Protein AF-A0A959H9E7-F1 (afdb_monomer_lite)

Radius of gyration: 21.62 Å; chains: 1; bounding box: 51×25×69 Å

Foldseek 3Di:
DDDDDLVVVLVVLVVVLVVLVVVVVVLVVVLVVLVVVLVVLLVVLCVLCVVDDDPVVVVLVVVVVVLVVVVVVVVVVVVVVVVVLVVQVVCCPPPPCDSVNSVVSSVVSVVSSVVVVVVSVVNVVSSVVSSVVSVVSSVVSD

pLDDT: mean 94.45, std 8.14, range [40.31, 98.56]

Sequence (142 aa):
SCGESFEAQHQQMIKEHEAMKAEYDKLMAYWESRYEEYMQVRNAHEEVSGGVEDSLHTAINKIHESILAGHQALIKEHREMAEAHAALEAKHSQEGYSELQIRADHDQMKQDHEKVKAEHGYMKDEFNQMLDEQQGMMFEHQ

Structure (mmCIF, N/CA/C/O backbone):
data_AF-A0A959H9E7-F1
#
_entry.id   AF-A0A959H9E7-F1
#
loop_
_atom_site.group_PDB
_atom_site.id
_atom_site.type_symbol
_atom_site.label_atom_id
_atom_site.label_alt_id
_atom_site.label_comp_id
_atom_site.label_asym_id
_atom_site.label_entity_id
_atom_site.label_seq_id
_atom_site.pdbx_PDB_ins_code
_atom_site.Cartn_x
_atom_site.Cartn_y
_atom_site.Cartn_z
_atom_site.occupancy
_atom_site.B_iso_or_equiv
_atom_site.auth_seq_id
_atom_site.auth_comp_id
_atom_site.auth_asym_id
_atom_site.auth_atom_id
_atom_site.pdbx_PDB_model_num
ATOM 1 N N . SER A 1 1 ? -11.195 -15.350 40.289 1.00 40.31 1 SER A N 1
ATOM 2 C CA . SER A 1 1 ? -10.595 -15.183 38.956 1.00 40.31 1 SER A CA 1
ATOM 3 C C . SER A 1 1 ? -10.622 -13.700 38.656 1.00 40.31 1 SER A C 1
ATOM 5 O O . SER A 1 1 ? -11.712 -13.172 38.482 1.00 40.31 1 SER A O 1
ATOM 7 N N . CYS A 1 2 ? -9.492 -13.000 38.751 1.00 47.03 2 CYS A N 1
ATOM 8 C CA . CYS A 1 2 ? -9.442 -11.594 38.348 1.00 47.03 2 CYS A CA 1
ATOM 9 C C . CYS A 1 2 ? -9.203 -11.571 36.838 1.00 47.03 2 CYS A C 1
ATOM 11 O O . CYS A 1 2 ? -8.060 -11.653 36.405 1.00 47.03 2 CYS A O 1
ATOM 13 N N . GLY A 1 3 ? -10.282 -11.569 36.055 1.00 58.00 3 GLY A N 1
ATOM 14 C CA . GLY A 1 3 ? -10.199 -11.234 34.634 1.00 58.00 3 GLY A CA 1
ATOM 15 C C . GLY A 1 3 ? -9.994 -9.728 34.480 1.00 58.00 3 GLY A C 1
ATOM 16 O O . GLY A 1 3 ? -10.561 -8.957 35.255 1.00 58.00 3 GLY A O 1
ATOM 17 N N . GLU A 1 4 ? -9.173 -9.313 33.516 1.00 73.81 4 GLU A N 1
ATOM 18 C CA . GLU A 1 4 ? -9.049 -7.902 33.134 1.00 73.81 4 GLU A CA 1
ATOM 19 C C . GLU A 1 4 ? -10.398 -7.351 32.658 1.00 73.81 4 GLU A C 1
ATOM 21 O O . GLU A 1 4 ? -11.147 -8.049 31.966 1.00 73.81 4 GLU A O 1
ATOM 26 N N . SER A 1 5 ? -10.707 -6.102 33.021 1.00 91.31 5 SER A N 1
ATOM 27 C CA . SER A 1 5 ? -11.907 -5.410 32.542 1.00 91.31 5 SER A CA 1
ATOM 28 C C . SER A 1 5 ? -11.862 -5.229 31.024 1.00 91.31 5 SER A C 1
ATOM 30 O O . SER A 1 5 ? -10.786 -5.175 30.426 1.00 91.31 5 SER A O 1
ATOM 32 N N . PHE A 1 6 ? -13.031 -5.089 30.396 1.00 90.75 6 PHE A N 1
ATOM 33 C CA . PHE A 1 6 ? -13.101 -4.782 28.969 1.00 90.75 6 PHE A CA 1
ATOM 34 C C . PHE A 1 6 ? -12.329 -3.505 28.617 1.00 90.75 6 PHE A C 1
ATOM 36 O O . PHE A 1 6 ? -11.600 -3.505 27.636 1.00 90.75 6 PHE A O 1
ATOM 43 N N . GLU A 1 7 ? -12.393 -2.473 29.462 1.00 92.19 7 GLU A N 1
ATOM 44 C CA . GLU A 1 7 ? -11.614 -1.240 29.293 1.00 92.19 7 GLU A CA 1
ATOM 45 C C . GLU A 1 7 ? -10.112 -1.522 29.134 1.00 92.19 7 GLU A C 1
ATOM 47 O O . GLU A 1 7 ? -9.485 -1.053 28.191 1.00 92.19 7 GLU A O 1
ATOM 52 N N . ALA A 1 8 ? -9.527 -2.348 30.009 1.00 95.06 8 ALA A N 1
ATOM 53 C CA . ALA A 1 8 ? -8.108 -2.686 29.920 1.00 95.06 8 ALA A CA 1
ATOM 54 C C . ALA A 1 8 ? -7.780 -3.437 28.616 1.00 95.06 8 ALA A C 1
ATOM 56 O O . ALA A 1 8 ? -6.767 -3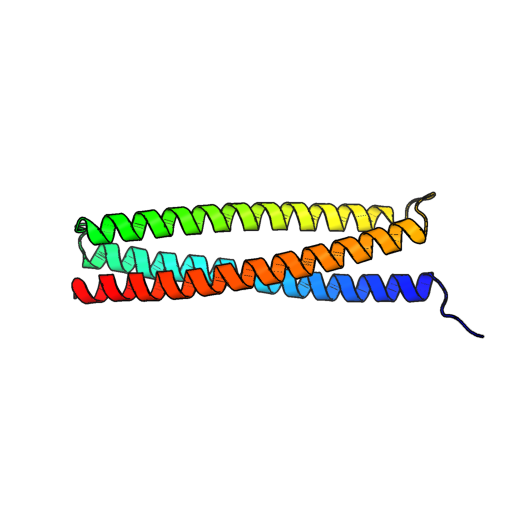.156 27.975 1.00 95.06 8 ALA A O 1
ATOM 57 N N . GLN A 1 9 ? -8.665 -4.343 28.192 1.00 94.88 9 GLN A N 1
ATOM 58 C CA . GLN A 1 9 ? -8.514 -5.075 26.933 1.00 94.88 9 GLN A CA 1
ATOM 59 C C . GLN A 1 9 ? -8.661 -4.153 25.716 1.00 94.88 9 GLN A C 1
ATOM 61 O O . GLN A 1 9 ? -7.917 -4.287 24.749 1.00 94.88 9 GLN A O 1
ATOM 66 N N . HIS A 1 10 ? -9.583 -3.191 25.761 1.00 95.25 10 HIS A N 1
ATOM 67 C CA . HIS A 1 10 ? -9.792 -2.225 24.689 1.00 95.25 10 HIS A CA 1
ATOM 68 C C . HIS A 1 10 ? -8.589 -1.299 24.527 1.00 95.25 10 HIS A C 1
ATOM 70 O O . HIS A 1 10 ? -8.095 -1.141 23.414 1.00 95.25 10 HIS A O 1
ATOM 76 N N . GLN A 1 11 ? -8.028 -0.799 25.630 1.00 95.88 11 GLN A N 1
ATOM 77 C CA . GLN A 1 11 ? -6.785 -0.023 25.601 1.00 95.88 11 GLN A CA 1
ATOM 78 C C . GLN A 1 11 ? -5.615 -0.814 25.001 1.00 95.88 11 GLN A C 1
ATOM 80 O O . GLN A 1 11 ? -4.760 -0.245 24.323 1.00 95.88 11 GLN A O 1
ATOM 85 N N . GLN A 1 12 ? -5.565 -2.128 25.225 1.00 97.00 12 GLN A N 1
ATOM 86 C CA . GLN A 1 12 ? -4.563 -2.986 24.598 1.00 97.00 12 GLN A CA 1
ATOM 87 C C . GLN A 1 12 ? -4.794 -3.129 23.084 1.00 97.00 12 GLN A C 1
ATOM 89 O O . GLN A 1 12 ? -3.844 -2.989 22.316 1.00 97.00 12 GLN A O 1
ATOM 94 N N . MET A 1 13 ? -6.039 -3.330 22.640 1.00 96.94 13 MET A N 1
ATOM 95 C CA . MET A 1 13 ? -6.373 -3.391 21.209 1.00 96.94 13 MET A CA 1
ATOM 96 C C . MET A 1 13 ? -6.081 -2.072 20.478 1.00 96.94 13 MET A C 1
ATOM 98 O O . MET A 1 13 ? -5.592 -2.099 19.350 1.00 96.94 13 MET A O 1
ATOM 102 N N . ILE A 1 14 ? -6.313 -0.922 21.123 1.00 96.75 14 ILE A N 1
ATOM 103 C CA . ILE A 1 14 ? -5.948 0.398 20.583 1.00 96.75 14 ILE A CA 1
ATOM 104 C C . ILE A 1 14 ? -4.436 0.480 20.358 1.00 96.75 14 ILE A C 1
ATOM 106 O O . ILE A 1 14 ? -4.007 0.811 19.259 1.00 96.75 14 ILE A O 1
ATOM 110 N N . LYS A 1 15 ? -3.619 0.107 21.351 1.00 97.94 15 LYS A N 1
ATOM 111 C CA . LYS A 1 15 ? -2.150 0.118 21.212 1.00 97.94 15 LYS A CA 1
ATOM 112 C C . LYS A 1 15 ? -1.658 -0.798 20.096 1.00 97.94 15 LYS A C 1
ATOM 114 O O . LYS A 1 15 ? -0.726 -0.451 19.375 1.00 97.94 15 LYS A O 1
ATOM 119 N N . GLU A 1 16 ? -2.260 -1.978 19.964 1.00 98.06 16 GLU A N 1
ATOM 120 C CA . GLU A 1 16 ? -1.953 -2.897 18.866 1.00 98.06 16 GLU A CA 1
ATOM 121 C C . GLU A 1 16 ? -2.269 -2.257 17.514 1.00 98.06 16 GLU A C 1
ATOM 123 O O . GLU A 1 16 ? -1.449 -2.313 16.599 1.00 98.06 16 GLU A O 1
ATOM 128 N N . HIS A 1 17 ? -3.420 -1.600 17.395 1.00 97.88 17 HIS A N 1
ATOM 129 C CA . HIS A 1 17 ? -3.809 -0.928 16.164 1.00 97.88 17 HIS A CA 1
ATOM 130 C C . HIS A 1 17 ? -2.943 0.300 15.853 1.00 97.88 17 HIS A C 1
ATOM 132 O O . HIS A 1 17 ? -2.540 0.481 14.709 1.00 97.88 17 HIS A O 1
ATOM 138 N N . GLU A 1 18 ? -2.555 1.094 16.850 1.00 98.00 18 GLU A N 1
ATOM 139 C CA . GLU A 1 18 ? -1.584 2.184 16.681 1.00 98.00 18 GLU A CA 1
ATOM 140 C C . GLU A 1 18 ? -0.235 1.672 16.154 1.00 98.00 18 GLU A C 1
ATOM 142 O O . GLU A 1 18 ? 0.362 2.285 15.267 1.00 98.00 18 GLU A O 1
ATOM 147 N N . ALA A 1 19 ? 0.233 0.523 16.650 1.00 98.38 19 ALA A N 1
ATOM 148 C CA . ALA A 1 19 ? 1.451 -0.101 16.144 1.00 98.38 19 ALA A CA 1
ATOM 149 C C . ALA A 1 19 ? 1.303 -0.548 14.680 1.00 98.38 19 ALA A C 1
ATOM 151 O O . ALA A 1 19 ? 2.227 -0.347 13.889 1.00 98.38 19 ALA A O 1
ATOM 152 N N . MET A 1 20 ? 0.146 -1.101 14.302 1.00 97.94 20 MET A N 1
ATOM 153 C CA . MET A 1 20 ? -0.135 -1.485 12.915 1.00 97.94 20 MET A CA 1
ATOM 154 C C . MET A 1 20 ? -0.254 -0.270 11.982 1.00 97.94 20 MET A C 1
ATOM 156 O O . MET A 1 20 ? 0.270 -0.315 10.871 1.00 97.94 20 MET A O 1
ATOM 160 N N . LYS A 1 21 ? -0.844 0.846 12.430 1.00 97.75 21 LYS A N 1
ATOM 161 C CA . LYS A 1 21 ? -0.842 2.117 11.680 1.00 97.75 21 LYS A CA 1
ATOM 162 C C . LYS A 1 21 ? 0.576 2.626 11.435 1.00 97.75 21 LYS A C 1
ATOM 164 O O . LYS A 1 21 ? 0.916 2.975 10.313 1.00 97.75 21 LYS A O 1
ATOM 169 N N . ALA A 1 22 ? 1.434 2.582 12.453 1.00 98.31 22 ALA A N 1
ATOM 170 C CA . ALA A 1 22 ? 2.833 2.972 12.299 1.00 98.31 22 ALA A CA 1
ATOM 171 C C . ALA A 1 22 ? 3.617 2.038 11.354 1.00 98.31 22 ALA A C 1
ATOM 173 O O . ALA A 1 22 ? 4.598 2.455 10.738 1.00 98.31 22 ALA A O 1
ATOM 174 N N . GLU A 1 23 ? 3.238 0.762 11.257 1.00 98.25 23 GLU A N 1
ATOM 175 C CA . GLU A 1 23 ? 3.779 -0.161 10.256 1.00 98.25 23 GLU A CA 1
ATOM 176 C C . GLU A 1 23 ? 3.271 0.182 8.850 1.00 98.25 23 GLU A C 1
ATOM 178 O O . GLU A 1 23 ? 4.078 0.282 7.927 1.00 98.25 23 GLU A O 1
ATOM 183 N N . TYR A 1 24 ? 1.971 0.441 8.703 1.00 98.06 24 TYR A N 1
ATOM 184 C CA . TYR A 1 24 ? 1.363 0.914 7.459 1.00 98.06 24 TYR A CA 1
ATOM 185 C C . TYR A 1 24 ? 2.033 2.195 6.939 1.00 98.06 24 TYR A C 1
ATOM 187 O O . TYR A 1 24 ? 2.430 2.240 5.778 1.00 98.06 24 TYR A O 1
ATOM 195 N N . ASP A 1 25 ? 2.280 3.187 7.797 1.00 98.25 25 ASP A N 1
ATOM 196 C CA . ASP A 1 25 ? 2.968 4.425 7.407 1.00 98.25 25 ASP A CA 1
ATOM 197 C C . ASP A 1 25 ? 4.367 4.154 6.827 1.00 98.25 25 ASP A C 1
ATOM 199 O O . ASP A 1 25 ? 4.793 4.794 5.863 1.00 98.25 25 ASP A O 1
ATOM 203 N N . LYS A 1 26 ? 5.090 3.163 7.369 1.00 98.38 26 LYS A N 1
ATOM 204 C CA . LYS A 1 26 ? 6.399 2.751 6.833 1.00 98.38 26 LYS A CA 1
ATOM 205 C C . LYS A 1 26 ? 6.269 2.064 5.479 1.00 98.38 26 LYS A C 1
ATOM 207 O O . LYS A 1 26 ? 7.117 2.280 4.617 1.00 98.38 26 LYS A O 1
ATOM 212 N N . LEU A 1 27 ? 5.247 1.230 5.299 1.00 98.12 27 LEU A N 1
ATOM 213 C CA . LEU A 1 27 ? 4.969 0.565 4.027 1.00 98.12 27 LEU A CA 1
ATOM 214 C C . LEU A 1 27 ? 4.619 1.585 2.934 1.00 98.12 27 LEU A C 1
ATOM 216 O O . LEU A 1 27 ? 5.137 1.489 1.820 1.00 98.12 27 LEU A O 1
ATOM 220 N N . MET A 1 28 ? 3.825 2.599 3.278 1.00 98.06 28 MET A N 1
ATOM 221 C CA . MET A 1 28 ? 3.495 3.721 2.401 1.00 98.06 28 MET A CA 1
ATOM 222 C C . MET A 1 28 ? 4.731 4.527 2.006 1.00 98.06 28 MET A C 1
ATOM 224 O O . MET A 1 28 ? 4.983 4.715 0.818 1.00 98.06 28 MET A O 1
ATOM 228 N N . ALA A 1 29 ? 5.547 4.929 2.982 1.00 98.00 29 ALA A N 1
ATOM 229 C CA . ALA A 1 29 ? 6.787 5.656 2.717 1.00 98.00 29 ALA A CA 1
ATOM 230 C C . ALA A 1 29 ? 7.771 4.838 1.861 1.00 98.00 29 ALA A C 1
ATOM 232 O O . ALA A 1 29 ? 8.445 5.378 0.984 1.00 98.00 29 ALA A O 1
ATOM 233 N N . TYR A 1 30 ? 7.846 3.522 2.091 1.00 96.38 30 TYR A N 1
ATOM 234 C CA . TYR A 1 30 ? 8.639 2.623 1.258 1.00 96.38 30 TYR A CA 1
ATOM 235 C C . TYR A 1 30 ? 8.143 2.615 -0.192 1.00 96.38 30 TYR A C 1
ATOM 237 O O . TYR A 1 30 ? 8.954 2.754 -1.106 1.00 96.38 30 TYR A O 1
ATOM 245 N N . TRP A 1 31 ? 6.831 2.477 -0.409 1.00 97.44 31 TRP A N 1
ATOM 246 C CA . TRP A 1 31 ? 6.248 2.495 -1.751 1.00 97.44 31 TRP A CA 1
ATOM 247 C C . TRP A 1 31 ? 6.543 3.810 -2.483 1.00 97.44 31 TRP A C 1
ATOM 249 O O . TRP A 1 31 ? 7.018 3.773 -3.616 1.00 97.44 31 TRP A O 1
ATOM 259 N N . GLU A 1 32 ? 6.344 4.957 -1.824 1.00 97.75 32 GLU A N 1
ATOM 260 C CA . GLU A 1 32 ? 6.620 6.280 -2.406 1.00 97.75 32 GLU A CA 1
ATOM 261 C C . GLU A 1 32 ? 8.092 6.402 -2.825 1.00 97.75 32 GLU A C 1
ATOM 263 O O . GLU A 1 32 ? 8.388 6.753 -3.966 1.00 97.75 32 GLU A O 1
ATOM 268 N N . SER A 1 33 ? 9.017 5.999 -1.948 1.00 97.38 33 SER A N 1
ATOM 269 C CA . SER A 1 33 ? 10.451 6.023 -2.250 1.00 97.38 33 SER A CA 1
ATOM 270 C C . SER A 1 33 ? 10.833 5.109 -3.419 1.00 97.38 33 SER A C 1
ATOM 272 O O . SER A 1 33 ? 11.672 5.491 -4.234 1.00 97.38 33 SER A O 1
ATOM 274 N N . ARG A 1 34 ? 10.259 3.903 -3.515 1.00 96.06 34 ARG A N 1
ATOM 275 C CA . ARG A 1 34 ? 10.570 2.964 -4.609 1.00 96.06 34 ARG A CA 1
ATOM 276 C C . ARG A 1 34 ? 9.969 3.398 -5.934 1.00 96.06 34 ARG A C 1
ATOM 278 O O . ARG A 1 34 ? 10.614 3.238 -6.967 1.00 96.06 34 ARG A O 1
ATOM 285 N N . TYR A 1 35 ? 8.776 3.980 -5.898 1.00 97.31 35 TYR A N 1
ATOM 286 C CA . TYR A 1 35 ? 8.159 4.591 -7.065 1.00 97.31 35 TYR A CA 1
ATOM 287 C C . TYR A 1 35 ? 9.049 5.704 -7.629 1.00 97.31 35 TYR A C 1
ATOM 289 O O . TYR A 1 35 ? 9.349 5.711 -8.822 1.00 97.31 35 TYR A O 1
ATOM 297 N N . GLU A 1 36 ? 9.530 6.610 -6.773 1.00 97.38 36 GLU A N 1
ATOM 298 C CA . GLU A 1 36 ? 10.437 7.688 -7.181 1.00 97.38 36 GLU A CA 1
ATOM 299 C C . GLU A 1 36 ? 11.753 7.161 -7.763 1.00 97.38 36 GLU A C 1
ATOM 301 O O . GLU A 1 36 ? 12.189 7.636 -8.812 1.00 97.38 36 GLU A O 1
ATOM 306 N N . GLU A 1 37 ? 12.368 6.165 -7.124 1.00 97.12 37 GLU A N 1
ATOM 307 C CA . GLU A 1 37 ? 13.595 5.535 -7.618 1.00 97.12 37 GLU A CA 1
ATOM 308 C C . GLU A 1 37 ? 13.396 4.912 -9.003 1.00 97.12 37 GLU A C 1
ATOM 310 O O . GLU A 1 37 ? 14.183 5.170 -9.914 1.00 97.12 37 GLU A O 1
ATOM 315 N N . TYR A 1 38 ? 12.319 4.146 -9.196 1.00 97.25 38 TYR A N 1
ATOM 316 C CA . TYR A 1 38 ? 12.002 3.573 -10.501 1.00 97.25 38 TYR A CA 1
ATOM 317 C C . TYR A 1 38 ? 11.828 4.665 -11.566 1.00 97.25 38 TYR A C 1
ATOM 319 O O . TYR A 1 38 ? 12.421 4.574 -12.642 1.00 97.25 38 TYR A O 1
ATOM 327 N N . MET A 1 39 ? 11.088 5.736 -11.257 1.00 97.56 39 MET A N 1
ATOM 328 C CA . MET A 1 39 ? 10.907 6.853 -12.189 1.00 97.56 39 MET A CA 1
ATOM 329 C C . MET A 1 39 ? 12.236 7.526 -12.551 1.00 97.56 39 MET A C 1
ATOM 331 O O . MET A 1 39 ? 12.434 7.895 -13.706 1.00 97.56 39 MET A O 1
ATOM 335 N N . GLN A 1 40 ? 13.171 7.657 -11.606 1.00 96.69 40 GLN A N 1
ATOM 336 C CA . GLN A 1 40 ? 14.504 8.202 -11.883 1.00 96.69 40 GLN A CA 1
ATOM 337 C C . GLN A 1 40 ? 15.294 7.315 -12.852 1.00 96.69 40 GLN A C 1
ATOM 339 O O . GLN A 1 40 ? 15.848 7.825 -13.825 1.00 96.69 40 GLN A O 1
ATOM 344 N N . VAL A 1 41 ? 15.322 5.998 -12.621 1.00 95.44 41 VAL A N 1
ATOM 345 C CA . VAL A 1 41 ? 16.039 5.056 -13.498 1.00 95.44 41 VAL A CA 1
ATOM 346 C C . VAL A 1 41 ? 15.406 5.022 -14.889 1.00 95.44 41 VAL A C 1
ATOM 348 O O . VAL A 1 41 ? 16.124 5.052 -15.889 1.00 95.44 41 VAL A O 1
ATOM 351 N N . ARG A 1 42 ? 14.070 5.027 -14.971 1.00 94.62 42 ARG A N 1
ATOM 352 C CA . ARG A 1 42 ? 13.340 5.090 -16.242 1.00 94.62 42 ARG A CA 1
ATOM 353 C C . ARG A 1 42 ? 13.674 6.356 -17.028 1.00 94.62 42 ARG A C 1
ATOM 355 O O . ARG A 1 42 ? 14.009 6.265 -18.204 1.00 94.62 42 ARG A O 1
ATOM 362 N N . ASN A 1 43 ? 13.630 7.519 -16.384 1.00 94.50 43 ASN A N 1
ATOM 363 C CA . ASN A 1 43 ? 13.936 8.785 -17.050 1.00 94.50 43 ASN A CA 1
ATOM 364 C C . ASN A 1 43 ? 15.391 8.823 -17.536 1.00 94.50 43 ASN A C 1
ATOM 366 O O . ASN A 1 43 ? 15.661 9.243 -18.655 1.00 94.50 43 ASN A O 1
ATOM 370 N N . ALA A 1 44 ? 16.331 8.326 -16.730 1.00 93.81 44 ALA A N 1
ATOM 371 C CA . ALA A 1 44 ? 17.728 8.243 -17.138 1.00 93.81 44 ALA A CA 1
ATOM 372 C C . ALA A 1 44 ? 17.930 7.271 -18.318 1.00 93.81 44 ALA A C 1
ATOM 374 O O . ALA A 1 44 ? 18.755 7.526 -19.193 1.00 93.81 44 ALA A O 1
ATOM 375 N N . HIS A 1 45 ? 17.165 6.176 -18.386 1.00 93.38 45 HIS A N 1
ATOM 376 C CA . HIS A 1 45 ? 17.163 5.295 -19.555 1.00 93.38 45 HIS A CA 1
ATOM 377 C C . HIS A 1 45 ? 16.641 6.013 -20.812 1.00 93.38 45 HIS A C 1
ATOM 379 O O . HIS A 1 45 ? 17.257 5.917 -21.874 1.00 93.38 45 HIS A O 1
ATOM 385 N N . GLU A 1 46 ? 15.550 6.774 -20.696 1.00 92.06 46 GLU A N 1
ATOM 386 C CA . GLU A 1 46 ? 15.008 7.577 -21.800 1.00 92.06 46 GLU A CA 1
ATOM 387 C C . GLU A 1 46 ? 16.036 8.602 -22.315 1.00 92.06 46 GLU A C 1
ATOM 389 O O . GLU A 1 46 ? 16.221 8.747 -23.524 1.00 92.06 46 GLU A O 1
ATOM 394 N N . GLU A 1 47 ? 16.775 9.255 -21.414 1.00 92.69 47 GLU A N 1
ATOM 395 C CA . GLU A 1 47 ? 17.843 10.193 -21.776 1.00 92.69 47 GLU A CA 1
ATOM 396 C C . GLU A 1 47 ? 18.987 9.517 -22.546 1.00 92.69 47 GLU A C 1
ATOM 398 O O . GLU A 1 47 ? 19.422 10.032 -23.578 1.00 92.69 47 GLU A O 1
ATOM 403 N N . VAL A 1 48 ? 19.464 8.357 -22.077 1.00 91.06 48 VAL A N 1
ATOM 404 C CA . VAL A 1 48 ? 20.577 7.627 -22.713 1.00 91.06 48 VAL A CA 1
ATOM 405 C C . VAL A 1 48 ? 20.162 7.025 -24.060 1.00 91.06 48 VAL A C 1
ATOM 407 O O . VAL A 1 48 ? 20.939 7.063 -25.011 1.00 91.06 48 VAL A O 1
ATOM 410 N N . SER A 1 49 ? 18.923 6.541 -24.179 1.00 89.88 49 SER A N 1
ATOM 411 C CA . SER A 1 49 ? 18.369 6.027 -25.443 1.00 89.88 49 SER A CA 1
ATOM 412 C C . SER A 1 49 ? 18.083 7.124 -26.480 1.00 89.88 49 SER A C 1
ATOM 414 O O . SER A 1 49 ? 17.805 6.836 -27.646 1.00 89.88 49 SER A O 1
ATOM 416 N N . GLY A 1 50 ? 18.104 8.401 -26.076 1.00 85.94 50 GLY A N 1
ATOM 417 C CA . GLY A 1 50 ? 17.656 9.514 -26.913 1.00 85.94 50 GLY A CA 1
ATOM 418 C C . GLY A 1 50 ? 16.161 9.448 -27.245 1.00 85.94 50 GLY A C 1
ATOM 419 O O . GLY A 1 50 ? 15.745 9.962 -28.287 1.00 85.94 50 GLY A O 1
ATOM 420 N N . GLY A 1 51 ? 15.368 8.779 -26.401 1.00 79.81 51 GLY A N 1
ATOM 421 C CA . GLY A 1 51 ? 13.946 8.510 -26.622 1.00 79.81 51 GLY A CA 1
ATOM 422 C C . GLY A 1 51 ? 13.661 7.514 -27.751 1.00 79.81 51 GLY A C 1
ATOM 423 O O . GLY A 1 51 ? 12.521 7.428 -28.214 1.00 79.81 51 GLY A O 1
ATOM 424 N N . VAL A 1 52 ? 14.677 6.794 -28.239 1.00 78.62 52 VAL A N 1
ATOM 425 C CA . VAL A 1 52 ? 14.521 5.767 -29.272 1.00 78.62 52 VAL A CA 1
ATOM 426 C C . VAL A 1 52 ? 14.591 4.398 -28.617 1.00 78.62 52 VAL A C 1
ATOM 428 O O . VAL A 1 52 ? 15.652 3.951 -28.202 1.00 78.62 52 VAL A O 1
ATOM 431 N N . GLU A 1 53 ? 13.452 3.721 -28.574 1.00 81.56 53 GLU A N 1
ATOM 432 C CA . GLU A 1 53 ? 13.331 2.374 -28.026 1.00 81.56 53 GLU A CA 1
ATOM 433 C C . GLU A 1 53 ? 13.010 1.368 -29.125 1.00 81.56 53 GLU A C 1
ATOM 435 O O . GLU A 1 53 ? 12.277 1.663 -30.078 1.00 81.56 53 GLU A O 1
ATOM 440 N N . ASP A 1 54 ? 13.538 0.155 -28.987 1.00 88.56 54 ASP A N 1
ATOM 441 C CA . ASP A 1 54 ? 13.129 -0.947 -29.841 1.00 88.56 54 ASP A CA 1
ATOM 442 C C . ASP A 1 54 ? 11.760 -1.518 -29.416 1.00 88.56 54 ASP A C 1
ATOM 444 O O . ASP A 1 54 ? 11.134 -1.119 -28.426 1.00 88.56 54 ASP A O 1
ATOM 448 N N . SER A 1 55 ? 11.252 -2.476 -30.196 1.00 88.19 55 SER A N 1
ATOM 449 C CA . SER A 1 55 ? 9.950 -3.084 -29.916 1.00 88.19 55 SER A CA 1
ATOM 450 C C . SER A 1 55 ? 9.893 -3.842 -28.586 1.00 88.19 55 SER A C 1
ATOM 452 O O . SER A 1 55 ? 8.799 -4.011 -28.047 1.00 88.19 55 SER A O 1
ATOM 454 N N . LEU A 1 56 ? 11.033 -4.331 -28.085 1.00 92.38 56 LEU A N 1
ATOM 455 C CA . LEU A 1 56 ? 11.117 -5.061 -26.825 1.00 92.38 56 LEU A CA 1
ATOM 456 C C . LEU A 1 56 ? 11.068 -4.086 -25.644 1.00 92.38 56 LEU A C 1
ATOM 458 O O . LEU A 1 56 ? 10.233 -4.270 -24.760 1.00 92.38 56 LEU A O 1
ATOM 462 N N . HIS A 1 57 ? 11.870 -3.021 -25.667 1.00 93.12 57 HIS A N 1
ATOM 463 C CA . HIS A 1 57 ? 11.872 -1.977 -24.633 1.00 93.12 57 HIS A CA 1
ATOM 464 C C . HIS A 1 57 ? 10.494 -1.333 -24.477 1.00 93.12 57 HIS A C 1
ATOM 466 O O . HIS A 1 57 ? 9.949 -1.275 -23.375 1.00 93.12 57 HIS A O 1
ATOM 472 N N . THR A 1 58 ? 9.849 -0.986 -25.595 1.00 92.25 58 THR A N 1
ATOM 473 C CA . THR A 1 58 ? 8.478 -0.449 -25.574 1.00 92.25 58 THR A CA 1
ATOM 474 C C . THR A 1 58 ? 7.480 -1.429 -24.942 1.00 92.25 58 THR A C 1
ATOM 476 O O . THR A 1 58 ? 6.523 -1.011 -24.285 1.00 92.25 58 THR A O 1
ATOM 479 N N . ALA A 1 59 ? 7.646 -2.738 -25.157 1.00 95.44 59 ALA A N 1
ATOM 480 C CA . ALA A 1 59 ? 6.763 -3.742 -24.567 1.00 95.44 59 ALA A CA 1
ATOM 481 C C . ALA A 1 59 ? 6.983 -3.873 -23.052 1.00 95.44 59 ALA A C 1
ATOM 483 O O . ALA A 1 59 ? 6.002 -3.933 -22.310 1.00 95.44 59 ALA A O 1
ATOM 484 N N . ILE A 1 60 ? 8.240 -3.862 -22.602 1.00 95.44 60 ILE A N 1
ATOM 485 C CA . ILE A 1 60 ? 8.613 -3.907 -21.180 1.00 95.44 60 ILE A CA 1
ATOM 486 C C . ILE A 1 60 ? 8.070 -2.675 -20.451 1.00 95.44 60 ILE A C 1
ATOM 488 O O . ILE A 1 60 ? 7.341 -2.817 -19.470 1.00 95.44 60 ILE A O 1
ATOM 492 N N . ASN A 1 61 ? 8.294 -1.475 -20.989 1.00 94.19 61 ASN A N 1
ATOM 493 C CA . ASN A 1 61 ? 7.794 -0.236 -20.392 1.00 94.19 61 ASN A CA 1
ATOM 494 C C . ASN A 1 61 ? 6.267 -0.222 -20.238 1.00 94.19 61 ASN A C 1
ATOM 496 O O . ASN A 1 61 ? 5.751 0.220 -19.215 1.00 94.19 61 ASN A O 1
ATOM 500 N N . LYS A 1 62 ? 5.519 -0.759 -21.211 1.00 95.94 62 LYS A N 1
ATOM 501 C CA . LYS A 1 62 ? 4.054 -0.886 -21.094 1.00 95.94 62 LYS A CA 1
ATOM 502 C C . LYS A 1 62 ? 3.627 -1.838 -19.982 1.00 95.94 62 LYS A C 1
ATOM 504 O O . LYS A 1 62 ? 2.600 -1.610 -19.343 1.00 95.94 62 LYS A O 1
ATOM 509 N N . ILE A 1 63 ? 4.380 -2.915 -19.767 1.00 97.94 63 ILE A N 1
ATOM 510 C CA . ILE A 1 63 ? 4.133 -3.833 -18.653 1.00 97.94 63 ILE A CA 1
ATOM 511 C C . ILE A 1 63 ? 4.380 -3.097 -17.334 1.00 97.94 63 ILE A C 1
ATOM 513 O O . ILE A 1 63 ? 3.511 -3.127 -16.465 1.00 97.94 63 ILE A O 1
ATOM 517 N N . HIS A 1 64 ? 5.496 -2.370 -17.213 1.00 97.94 64 HIS A N 1
ATOM 518 C CA . HIS A 1 64 ? 5.802 -1.578 -16.018 1.00 97.94 64 HIS A CA 1
ATOM 519 C C . HIS A 1 64 ? 4.723 -0.530 -15.734 1.00 97.94 64 HIS A C 1
ATOM 521 O O . HIS A 1 64 ? 4.235 -0.441 -14.613 1.00 97.94 64 HIS A O 1
ATOM 527 N N . GLU A 1 65 ? 4.265 0.208 -16.747 1.00 97.50 65 GLU A N 1
ATOM 528 C CA . GLU A 1 65 ? 3.163 1.170 -16.607 1.00 97.50 65 GLU A CA 1
ATOM 529 C C . GLU A 1 65 ? 1.881 0.519 -16.0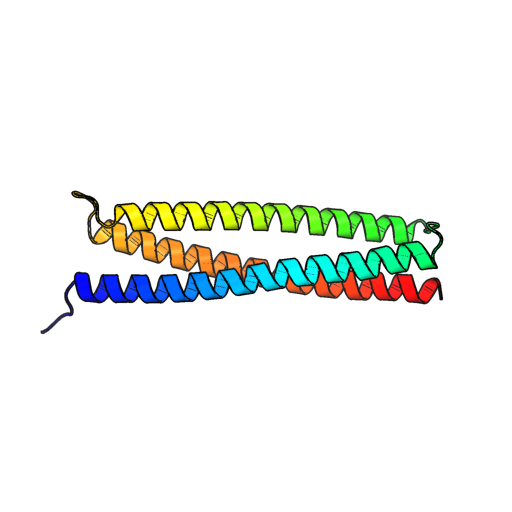76 1.00 97.50 65 GLU A C 1
ATOM 531 O O . GLU A 1 65 ? 1.207 1.084 -15.211 1.00 97.50 65 GLU A O 1
ATOM 536 N N . SER A 1 66 ? 1.556 -0.687 -16.551 1.00 98.31 66 SER A N 1
ATOM 537 C CA . SER A 1 66 ? 0.401 -1.439 -16.060 1.00 98.31 66 SER A CA 1
ATOM 538 C C . SER A 1 66 ? 0.569 -1.875 -14.603 1.00 98.31 66 SER A C 1
ATOM 540 O O . SER A 1 66 ? -0.403 -1.830 -13.848 1.00 98.31 66 SER A O 1
ATOM 542 N N . ILE A 1 67 ? 1.773 -2.297 -14.204 1.00 98.38 67 ILE A N 1
ATOM 543 C CA . ILE A 1 67 ? 2.084 -2.683 -12.820 1.00 98.38 67 ILE A CA 1
ATOM 544 C C . ILE A 1 67 ? 1.944 -1.466 -11.899 1.00 98.38 67 ILE A C 1
ATOM 546 O O . ILE A 1 67 ? 1.212 -1.521 -10.911 1.00 98.38 67 ILE A O 1
ATOM 550 N N . LEU A 1 68 ? 2.555 -0.333 -12.260 1.00 98.25 68 LEU A N 1
ATOM 551 C CA . LEU A 1 68 ? 2.493 0.905 -11.477 1.00 98.25 68 LEU A CA 1
ATOM 552 C C . LEU A 1 68 ? 1.061 1.426 -11.326 1.00 98.25 68 LEU A C 1
ATOM 554 O O . LEU A 1 68 ? 0.678 1.861 -10.241 1.00 98.25 68 LEU A O 1
ATOM 558 N N . ALA A 1 69 ? 0.251 1.353 -12.385 1.00 98.12 69 ALA A N 1
ATOM 559 C CA . ALA A 1 69 ? -1.167 1.695 -12.309 1.00 98.12 69 ALA A CA 1
ATOM 560 C C . ALA A 1 69 ? -1.926 0.777 -11.332 1.00 98.12 69 ALA A C 1
ATOM 562 O O . ALA A 1 69 ? -2.759 1.253 -10.557 1.00 98.12 69 ALA A O 1
ATOM 563 N N . GLY A 1 70 ? -1.614 -0.524 -11.328 1.00 98.44 70 GLY A N 1
ATOM 564 C CA . GLY A 1 70 ? -2.148 -1.478 -10.356 1.00 98.44 70 GLY A CA 1
ATOM 565 C C . GLY A 1 70 ? -1.760 -1.125 -8.919 1.00 98.44 70 GLY A C 1
ATOM 566 O O . GLY A 1 70 ? -2.622 -1.069 -8.042 1.00 98.44 70 GLY A O 1
ATOM 567 N N . HIS A 1 71 ? -0.488 -0.798 -8.681 1.00 98.44 71 HIS A N 1
ATOM 568 C CA . HIS A 1 71 ? -0.016 -0.368 -7.361 1.00 98.44 71 HIS A CA 1
ATOM 569 C C . HIS A 1 71 ? -0.724 0.899 -6.886 1.00 98.44 71 HIS A C 1
ATOM 571 O O . HIS A 1 71 ? -1.188 0.955 -5.754 1.00 98.44 71 HIS A O 1
ATOM 577 N N . GLN A 1 72 ? -0.861 1.910 -7.747 1.00 98.12 72 GLN A N 1
ATOM 578 C CA . GLN A 1 72 ? -1.559 3.154 -7.405 1.00 98.12 72 GLN A CA 1
ATOM 579 C C . GLN A 1 72 ? -3.021 2.912 -7.006 1.00 98.12 72 GLN A C 1
ATOM 581 O O . GLN A 1 72 ? -3.527 3.578 -6.099 1.00 98.12 72 GLN A O 1
ATOM 586 N N . ALA A 1 73 ? -3.696 1.959 -7.656 1.00 98.31 73 ALA A N 1
ATOM 587 C CA . ALA A 1 73 ? -5.046 1.557 -7.278 1.00 98.31 73 ALA A CA 1
ATOM 588 C C . ALA A 1 73 ? -5.076 0.912 -5.882 1.00 98.31 73 ALA A C 1
ATOM 590 O O . ALA A 1 73 ? -5.883 1.327 -5.052 1.00 98.31 73 ALA A O 1
ATOM 591 N N . LEU A 1 74 ? -4.155 -0.014 -5.588 1.00 98.19 74 LEU A N 1
ATOM 592 C CA . LEU A 1 74 ? -4.037 -0.633 -4.260 1.00 98.19 74 LEU A CA 1
ATOM 593 C C . LEU A 1 74 ? -3.751 0.402 -3.165 1.00 98.19 74 LEU A C 1
ATOM 595 O O . LEU A 1 74 ? -4.431 0.422 -2.144 1.00 98.19 74 LEU A O 1
ATOM 599 N N . ILE A 1 75 ? -2.821 1.330 -3.405 1.00 98.25 75 ILE A N 1
ATOM 600 C CA . ILE A 1 75 ? -2.526 2.422 -2.466 1.00 98.25 75 ILE A CA 1
ATOM 601 C C . ILE A 1 75 ? -3.770 3.270 -2.173 1.00 98.25 75 ILE A C 1
ATOM 603 O O . ILE A 1 75 ? -3.992 3.695 -1.037 1.00 98.25 75 ILE A O 1
ATOM 607 N N . LYS A 1 76 ? -4.602 3.533 -3.185 1.00 98.06 76 LYS A N 1
ATOM 608 C CA . LYS A 1 76 ? -5.866 4.247 -2.987 1.00 98.06 76 LYS A CA 1
ATOM 609 C C . LYS A 1 76 ? -6.826 3.444 -2.106 1.00 98.06 76 LYS A C 1
ATOM 611 O O . LYS A 1 76 ? -7.397 4.019 -1.183 1.00 98.06 76 LYS A O 1
ATOM 616 N N . GLU A 1 77 ? -6.971 2.143 -2.352 1.00 98.38 77 GLU A N 1
ATOM 617 C CA . GLU A 1 77 ? -7.800 1.256 -1.524 1.00 98.38 77 GLU A CA 1
ATOM 618 C C . GLU A 1 77 ? -7.312 1.204 -0.068 1.00 98.38 77 GLU A C 1
ATOM 620 O O . GLU A 1 77 ? -8.120 1.264 0.859 1.00 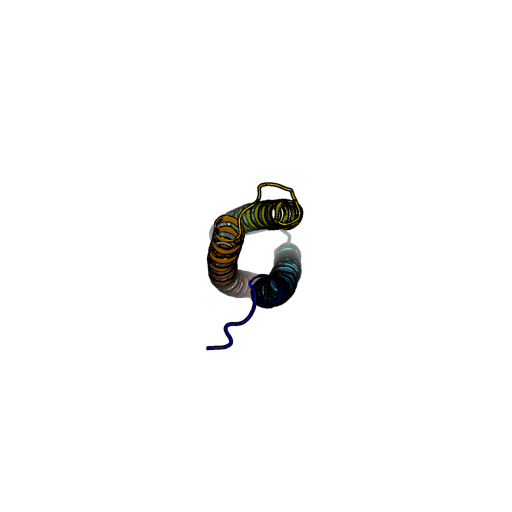98.38 77 GLU A O 1
ATOM 625 N N . HIS A 1 78 ? -5.997 1.162 0.161 1.00 98.31 78 HIS A N 1
ATOM 626 C CA . HIS A 1 78 ? -5.427 1.164 1.513 1.00 98.31 78 HIS A CA 1
ATOM 627 C C . HIS A 1 78 ? -5.699 2.467 2.265 1.00 98.31 78 HIS A C 1
ATOM 629 O O . HIS A 1 78 ? -6.016 2.441 3.454 1.00 98.31 78 HIS A O 1
ATOM 635 N N . ARG A 1 79 ? -5.635 3.614 1.580 1.00 97.75 79 ARG A N 1
ATOM 636 C CA . ARG A 1 79 ? -5.985 4.912 2.179 1.00 97.75 79 ARG A CA 1
ATOM 637 C C . ARG A 1 79 ? -7.457 4.965 2.587 1.00 97.75 79 ARG A C 1
ATOM 639 O O . ARG A 1 79 ? -7.758 5.375 3.704 1.00 97.75 79 ARG A O 1
ATOM 646 N N . GLU A 1 80 ? -8.356 4.489 1.728 1.00 98.31 80 GLU A N 1
ATOM 647 C CA . GLU A 1 80 ? -9.792 4.398 2.037 1.00 98.31 80 GLU A CA 1
ATOM 648 C C . GLU A 1 80 ? -10.064 3.459 3.225 1.00 98.31 80 GLU A C 1
ATOM 650 O O . GLU A 1 80 ? -10.880 3.763 4.096 1.00 98.31 80 GLU A O 1
ATOM 655 N N . MET A 1 81 ? -9.341 2.341 3.305 1.00 98.12 81 MET A N 1
ATOM 656 C CA . MET A 1 81 ? -9.395 1.417 4.438 1.00 98.12 81 MET A C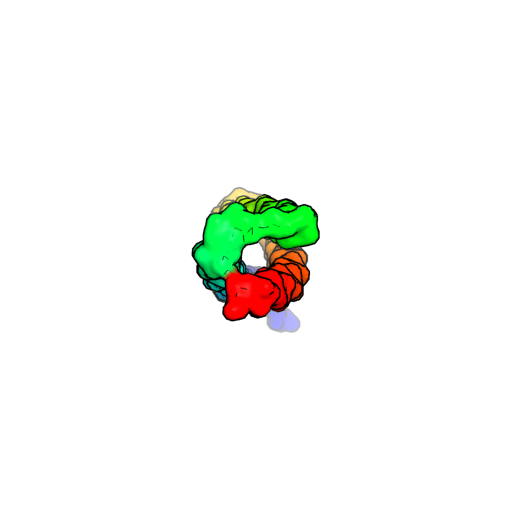A 1
ATOM 657 C C . MET A 1 81 ? -8.930 2.080 5.744 1.00 98.12 81 MET A C 1
ATOM 659 O O . MET A 1 81 ? -9.616 1.968 6.760 1.00 98.12 81 MET A O 1
ATOM 663 N N . ALA A 1 82 ? -7.817 2.819 5.726 1.00 97.81 82 ALA A N 1
ATOM 664 C CA . ALA A 1 82 ? -7.317 3.535 6.901 1.00 97.81 82 ALA A CA 1
ATOM 665 C C . ALA A 1 82 ? -8.310 4.607 7.398 1.00 97.81 82 ALA A C 1
ATOM 667 O O . ALA A 1 82 ? -8.520 4.761 8.605 1.00 97.81 82 ALA A O 1
ATOM 668 N N . GLU A 1 83 ? -8.975 5.315 6.480 1.00 97.94 83 GLU A N 1
ATOM 669 C CA . GLU A 1 83 ? -10.058 6.249 6.813 1.00 97.94 83 GLU A CA 1
ATOM 670 C C . GLU A 1 83 ? -11.259 5.528 7.444 1.00 97.94 83 GLU A C 1
ATOM 672 O O . GLU A 1 83 ? -11.811 5.989 8.449 1.00 97.94 83 GLU A O 1
ATOM 677 N N . ALA A 1 84 ? -11.642 4.369 6.899 1.00 97.81 84 ALA A N 1
ATOM 678 C CA . ALA A 1 84 ? -12.712 3.546 7.453 1.00 97.81 84 ALA A CA 1
ATOM 679 C C . ALA A 1 84 ? -12.380 3.055 8.871 1.00 97.81 84 ALA A C 1
ATOM 681 O O . ALA A 1 84 ? -13.238 3.110 9.756 1.00 97.81 84 ALA A O 1
ATOM 682 N N . HIS A 1 85 ? -11.133 2.645 9.120 1.00 98.00 85 HIS A N 1
ATOM 683 C CA . HIS A 1 85 ? -10.667 2.252 10.451 1.00 98.00 85 HIS A CA 1
ATOM 684 C C . HIS A 1 85 ? -10.755 3.408 11.452 1.00 98.00 85 HIS A C 1
ATOM 686 O O . HIS A 1 85 ? -11.299 3.231 12.542 1.00 98.00 85 HIS A O 1
ATOM 692 N N . ALA A 1 86 ? -10.308 4.610 11.074 1.00 96.56 86 ALA A N 1
ATOM 693 C CA . ALA A 1 86 ? -10.418 5.796 11.927 1.00 96.56 86 ALA A CA 1
ATOM 694 C C . ALA A 1 86 ? -11.884 6.139 12.261 1.00 96.56 86 ALA A C 1
ATOM 696 O O . ALA A 1 86 ? -12.211 6.520 13.389 1.00 96.56 86 ALA A O 1
ATOM 697 N N . ALA A 1 87 ? -12.793 5.964 11.297 1.00 96.38 87 ALA A N 1
ATOM 698 C CA . ALA A 1 87 ? -14.222 6.166 11.509 1.00 96.38 87 ALA A CA 1
ATOM 699 C C . ALA A 1 87 ? -14.850 5.113 12.443 1.00 96.38 87 ALA A C 1
ATOM 701 O O . ALA A 1 87 ? -15.785 5.444 13.175 1.00 96.38 87 ALA A O 1
ATOM 702 N N . LEU A 1 88 ? -14.368 3.864 12.428 1.00 95.81 88 LEU A N 1
ATOM 703 C CA . LEU A 1 88 ? -14.797 2.817 13.366 1.00 95.81 88 LEU A CA 1
ATOM 704 C C . LEU A 1 88 ? -14.329 3.122 14.790 1.00 95.81 88 LEU A C 1
ATOM 706 O O . LEU A 1 88 ? -15.145 3.134 15.708 1.00 95.81 88 LEU A O 1
ATOM 710 N N . GLU A 1 89 ? -13.061 3.490 14.971 1.00 95.06 89 GLU A N 1
ATOM 711 C CA . GLU A 1 89 ? -12.537 3.856 16.291 1.00 95.06 89 GLU A CA 1
ATOM 712 C C . GLU A 1 89 ? -13.297 5.028 16.920 1.00 95.06 89 GLU A C 1
ATOM 714 O O . GLU A 1 89 ? -13.608 4.999 18.111 1.00 95.06 89 GLU A O 1
ATOM 719 N N . ALA A 1 90 ? -13.675 6.031 16.122 1.00 94.94 90 ALA A N 1
ATOM 720 C CA . ALA A 1 90 ? -14.489 7.149 16.594 1.00 94.94 90 ALA A CA 1
ATOM 721 C C . ALA A 1 90 ? -15.885 6.717 17.091 1.00 94.94 90 ALA A C 1
ATOM 723 O O . ALA A 1 90 ? -16.487 7.400 17.925 1.00 94.94 90 ALA A O 1
ATOM 724 N N . LYS A 1 91 ? -16.417 5.587 16.601 1.00 95.44 91 LYS A N 1
ATOM 725 C CA . LYS A 1 91 ? -17.692 5.017 17.065 1.00 95.44 91 LYS A CA 1
ATOM 726 C C . LYS A 1 91 ? -17.557 4.236 18.365 1.00 95.44 91 LYS A C 1
ATOM 728 O O . LYS A 1 91 ? -18.554 4.113 19.069 1.00 95.44 91 LYS A O 1
ATOM 733 N N . HIS A 1 92 ? -16.364 3.763 18.729 1.00 95.06 92 HIS A N 1
ATOM 734 C CA . HIS A 1 92 ? -16.168 2.962 19.944 1.00 95.06 92 HIS A CA 1
ATOM 735 C C . HIS A 1 92 ? -16.578 3.701 21.230 1.00 95.06 92 HIS A C 1
ATOM 737 O O . HIS A 1 92 ? -16.918 3.064 22.220 1.00 95.06 92 HIS A O 1
ATOM 743 N N . SER A 1 93 ? -16.584 5.039 21.222 1.00 90.38 93 SER A N 1
ATOM 744 C CA . SER A 1 93 ? -17.035 5.866 22.352 1.00 90.38 93 SER A CA 1
ATOM 745 C C . SER A 1 93 ? -18.520 6.259 22.297 1.00 90.38 93 SER A C 1
ATOM 747 O O . SER A 1 93 ? -18.981 7.002 23.164 1.00 90.38 93 SER A O 1
ATOM 749 N N . GLN A 1 94 ? -19.271 5.826 21.280 1.00 93.12 94 GLN A N 1
ATOM 750 C CA . GLN A 1 94 ? -20.685 6.171 21.121 1.00 93.12 94 GLN A CA 1
ATOM 751 C C . GLN A 1 94 ? -21.581 5.270 21.974 1.00 93.12 94 GLN A C 1
ATOM 753 O O . GLN A 1 94 ? -21.380 4.059 22.075 1.00 93.12 94 GLN A O 1
ATOM 758 N N . GLU A 1 95 ? -22.621 5.862 22.564 1.00 89.75 95 GLU A N 1
ATOM 759 C CA . GLU A 1 95 ? -23.633 5.111 23.303 1.00 89.75 95 GLU A CA 1
ATOM 760 C C . GLU A 1 95 ? -24.318 4.083 22.386 1.00 89.75 95 GLU A C 1
ATOM 762 O O . GLU A 1 95 ? -24.721 4.394 21.265 1.00 89.75 95 GLU A O 1
ATOM 767 N N . GLY A 1 96 ? -24.441 2.842 22.862 1.00 88.62 96 GLY A N 1
ATOM 768 C CA . GLY A 1 96 ? -25.017 1.736 22.093 1.00 88.62 96 GLY A CA 1
ATOM 769 C C . GLY A 1 96 ? -24.017 0.954 21.235 1.00 88.62 96 GLY A C 1
ATOM 770 O O . GLY A 1 96 ? -24.411 -0.063 20.666 1.00 88.62 96 GLY A O 1
ATOM 771 N N . TYR A 1 97 ? -22.740 1.356 21.180 1.00 93.81 97 TYR A N 1
ATOM 772 C CA . TYR A 1 97 ? -21.681 0.539 20.586 1.00 93.81 97 TYR A CA 1
ATOM 773 C C . TYR A 1 97 ? -21.197 -0.512 21.591 1.00 93.81 97 TYR A C 1
ATOM 775 O O . TYR A 1 97 ? -20.695 -0.186 22.665 1.00 93.81 97 TYR A O 1
ATOM 783 N N . SER A 1 98 ? -21.416 -1.789 21.285 1.00 95.44 98 SER A N 1
ATOM 784 C CA . SER A 1 98 ? -21.180 -2.879 22.238 1.00 95.44 98 SER A CA 1
ATOM 785 C C . SER A 1 98 ? -19.738 -3.390 22.231 1.00 95.44 98 SER A C 1
ATOM 787 O O . SER A 1 98 ? -19.044 -3.335 21.218 1.00 95.44 98 SER A O 1
ATOM 789 N N . GLU A 1 99 ? -19.318 -4.007 23.341 1.00 94.75 99 GLU A N 1
ATOM 790 C CA . GLU A 1 99 ? -18.014 -4.680 23.449 1.00 94.75 99 GLU A CA 1
ATOM 791 C C . GLU A 1 99 ? -17.783 -5.720 22.340 1.00 94.75 99 GLU A C 1
ATOM 793 O O . GLU A 1 99 ? -16.666 -5.886 21.855 1.00 94.75 99 GLU A O 1
ATOM 798 N N . LEU A 1 100 ? -18.843 -6.427 21.927 1.00 95.81 100 LEU A N 1
ATOM 799 C CA . LEU A 1 100 ? -18.780 -7.420 20.855 1.00 95.81 100 LEU A CA 1
ATOM 800 C C . LEU A 1 100 ? -18.465 -6.771 19.502 1.00 95.81 100 LEU A C 1
ATOM 802 O O . LEU A 1 100 ? -17.681 -7.325 18.738 1.00 95.81 100 LEU A O 1
ATOM 806 N N . GLN A 1 101 ? -19.053 -5.605 19.221 1.00 97.31 101 GLN A N 1
ATOM 807 C CA . GLN A 1 101 ? -18.780 -4.858 17.991 1.00 97.31 101 GLN A CA 1
ATOM 808 C C . GLN A 1 101 ? -17.345 -4.334 17.978 1.00 97.31 101 GLN A C 1
ATOM 810 O O . GLN A 1 101 ? -16.650 -4.543 16.996 1.00 97.31 101 GLN A O 1
ATOM 815 N N . ILE A 1 102 ? -16.867 -3.772 19.093 1.00 97.00 102 ILE A N 1
ATOM 816 C CA . ILE A 1 102 ? -15.481 -3.288 19.214 1.00 97.00 102 ILE A CA 1
ATOM 817 C C . ILE A 1 102 ? -14.474 -4.415 18.943 1.00 97.00 102 ILE A C 1
ATOM 819 O O . ILE A 1 102 ? -13.489 -4.217 18.236 1.00 97.00 102 ILE A O 1
ATOM 823 N N . ARG A 1 103 ? -14.712 -5.619 19.482 1.00 96.94 103 ARG A N 1
ATOM 824 C CA . ARG A 1 103 ? -13.847 -6.780 19.204 1.00 96.94 103 ARG A CA 1
ATOM 825 C C . ARG A 1 103 ? -13.881 -7.174 17.734 1.00 96.94 103 ARG A C 1
ATOM 827 O O . ARG A 1 103 ? -12.825 -7.395 17.156 1.00 96.94 103 ARG A O 1
ATOM 834 N N . ALA A 1 104 ? -15.074 -7.241 17.145 1.00 97.94 104 ALA A N 1
ATOM 835 C CA . ALA A 1 104 ? -15.232 -7.584 15.73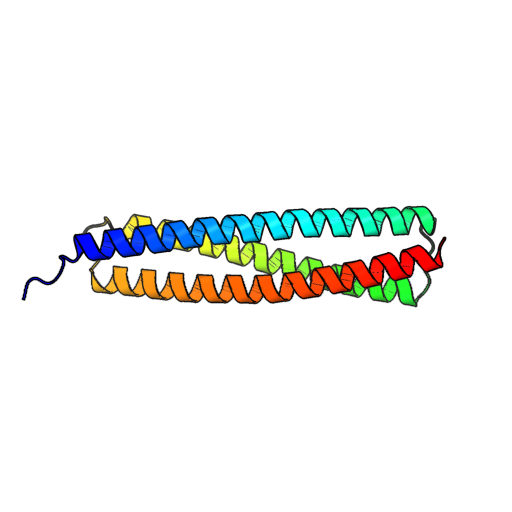7 1.00 97.94 104 ALA A CA 1
ATOM 836 C C . ALA A 1 104 ? -14.520 -6.575 14.821 1.00 97.94 104 ALA A C 1
ATOM 838 O O . ALA A 1 104 ? -13.854 -6.985 13.873 1.00 97.94 104 ALA A O 1
ATOM 839 N N . ASP A 1 105 ? -14.596 -5.282 15.140 1.00 98.25 105 ASP A N 1
ATOM 840 C CA . ASP A 1 105 ? -13.895 -4.236 14.397 1.00 98.25 105 ASP A CA 1
ATOM 841 C C . ASP A 1 105 ? -12.378 -4.412 14.488 1.00 98.25 105 ASP A C 1
ATOM 843 O O . ASP A 1 105 ? -11.703 -4.423 13.463 1.00 98.25 105 ASP A O 1
ATOM 847 N N . HIS A 1 106 ? -11.830 -4.621 15.690 1.00 98.19 106 HIS A N 1
ATOM 848 C CA . HIS A 1 106 ? -10.391 -4.850 15.854 1.00 98.19 106 HIS A CA 1
ATOM 849 C C . HIS A 1 106 ? -9.908 -6.144 15.181 1.00 98.19 106 HIS A C 1
ATOM 851 O O . HIS A 1 106 ? -8.803 -6.170 14.636 1.00 98.19 106 HIS A O 1
ATOM 857 N N . ASP A 1 107 ? -10.714 -7.206 15.182 1.00 98.25 107 ASP A N 1
ATOM 858 C CA . ASP A 1 107 ? -10.393 -8.444 14.469 1.00 98.25 107 ASP A CA 1
ATOM 859 C C . ASP A 1 107 ? -10.383 -8.232 12.948 1.00 98.25 107 ASP A C 1
ATOM 861 O O . ASP A 1 107 ? -9.504 -8.763 12.263 1.00 98.25 107 ASP A O 1
ATOM 865 N N . GLN A 1 108 ? -11.308 -7.425 12.416 1.00 98.31 108 GLN A N 1
ATOM 866 C CA . GLN A 1 108 ? -11.313 -7.045 11.003 1.00 98.31 108 GLN A CA 1
ATOM 867 C C . GLN A 1 108 ? -10.100 -6.173 10.657 1.00 98.31 108 GLN A C 1
ATOM 869 O O . GLN A 1 108 ? -9.401 -6.470 9.693 1.00 98.31 108 GLN A O 1
ATOM 874 N N . MET A 1 109 ? -9.787 -5.162 11.476 1.00 98.31 109 MET A N 1
ATOM 875 C CA . MET A 1 109 ? -8.614 -4.298 11.283 1.00 98.31 109 MET A CA 1
ATOM 876 C C . MET A 1 109 ? -7.315 -5.112 11.224 1.00 98.31 109 MET A C 1
ATOM 878 O O . MET A 1 109 ? -6.453 -4.852 10.389 1.00 98.31 109 MET A O 1
ATOM 882 N N . LYS A 1 110 ? -7.176 -6.143 12.068 1.00 98.31 110 LYS A N 1
ATOM 883 C CA . LYS A 1 110 ? -6.023 -7.058 12.028 1.00 98.31 110 LYS A CA 1
ATOM 884 C C . LYS A 1 110 ? -5.935 -7.818 10.703 1.00 98.31 110 LYS A C 1
ATOM 886 O O . LYS A 1 110 ? -4.855 -7.904 10.127 1.00 98.31 110 LYS A O 1
ATOM 891 N N . GLN A 1 111 ? -7.050 -8.359 10.214 1.00 98.44 111 GLN A N 1
ATOM 892 C CA . GLN A 1 111 ? -7.083 -9.075 8.931 1.00 98.44 111 GLN A CA 1
ATOM 893 C C . GLN A 1 111 ? -6.741 -8.154 7.758 1.00 98.44 111 GLN A C 1
ATOM 895 O O . GLN A 1 111 ? -5.961 -8.527 6.882 1.00 98.44 111 GLN A O 1
ATOM 900 N N . ASP A 1 112 ? -7.288 -6.944 7.780 1.00 98.50 112 ASP A N 1
ATOM 901 C CA . ASP A 1 112 ? -7.013 -5.895 6.808 1.00 98.50 112 ASP A CA 1
ATOM 902 C C . ASP A 1 112 ? -5.516 -5.548 6.775 1.00 98.50 112 ASP A C 1
ATOM 904 O O . ASP A 1 112 ? -4.905 -5.536 5.707 1.00 98.50 112 ASP A O 1
ATOM 908 N N . HIS A 1 113 ? -4.883 -5.366 7.939 1.00 98.12 113 HIS A N 1
ATOM 909 C CA . HIS A 1 113 ? -3.445 -5.099 8.020 1.00 98.12 113 HIS A CA 1
ATOM 910 C C . HIS A 1 113 ? -2.582 -6.246 7.484 1.00 98.12 113 HIS A C 1
ATOM 912 O O . HIS A 1 113 ? -1.593 -5.991 6.797 1.00 98.12 113 HIS A O 1
ATOM 918 N N . GLU A 1 114 ? -2.936 -7.504 7.747 1.00 98.31 114 GLU A N 1
ATOM 919 C CA . GLU A 1 114 ? -2.193 -8.644 7.195 1.00 98.31 114 GLU A CA 1
ATOM 920 C C . GLU A 1 114 ? -2.329 -8.732 5.668 1.00 98.31 114 GLU A C 1
ATOM 922 O O . GLU A 1 114 ? -1.354 -9.033 4.974 1.00 98.31 114 GLU A O 1
ATOM 927 N N . LYS A 1 115 ? -3.502 -8.383 5.123 1.00 98.31 115 LYS A N 1
ATOM 928 C CA . LYS A 1 115 ? -3.694 -8.249 3.674 1.00 98.31 115 LYS A CA 1
ATOM 929 C C . LYS A 1 115 ? -2.789 -7.153 3.096 1.00 98.31 115 LYS A C 1
ATOM 931 O O . LYS A 1 115 ? -2.059 -7.423 2.144 1.00 98.31 115 LYS A O 1
ATOM 936 N N . VAL A 1 116 ? -2.776 -5.964 3.704 1.00 98.31 116 VAL A N 1
ATOM 937 C CA . VAL A 1 116 ? -1.921 -4.837 3.283 1.00 98.31 116 VAL A CA 1
ATOM 938 C C . VAL A 1 116 ? -0.442 -5.235 3.281 1.00 98.31 116 VAL A C 1
ATOM 940 O O . VAL A 1 116 ? 0.271 -4.964 2.316 1.00 98.31 116 VAL A O 1
ATOM 943 N N . LYS A 1 117 ? 0.035 -5.934 4.320 1.00 98.25 117 LYS A N 1
ATOM 944 C CA . LYS A 1 117 ? 1.425 -6.425 4.378 1.00 98.25 117 LYS A CA 1
ATOM 945 C C . LYS A 1 117 ? 1.754 -7.378 3.238 1.00 98.25 117 LYS A C 1
ATOM 947 O O . LYS A 1 117 ? 2.821 -7.254 2.637 1.00 98.25 117 LYS A O 1
ATOM 952 N N . ALA A 1 118 ? 0.862 -8.325 2.946 1.00 98.31 118 ALA A N 1
ATOM 953 C CA . ALA A 1 118 ? 1.057 -9.270 1.853 1.00 98.31 118 ALA A CA 1
ATOM 954 C C . ALA A 1 118 ? 1.124 -8.545 0.500 1.00 98.31 118 ALA A C 1
ATOM 956 O O . ALA A 1 118 ? 2.043 -8.787 -0.280 1.00 98.31 118 ALA A O 1
ATOM 957 N N . GLU A 1 119 ? 0.211 -7.604 0.256 1.00 98.56 119 GLU A N 1
ATOM 958 C CA . GLU A 1 119 ? 0.184 -6.785 -0.960 1.00 98.56 119 GLU A CA 1
ATOM 959 C C . GLU A 1 119 ? 1.459 -5.947 -1.114 1.00 98.56 119 GLU A C 1
ATOM 961 O O . GLU A 1 119 ? 2.069 -5.960 -2.181 1.00 98.56 119 GLU A O 1
ATOM 966 N N . HIS A 1 120 ? 1.948 -5.307 -0.046 1.00 98.31 120 HIS A N 1
ATOM 967 C CA . HIS A 1 120 ? 3.242 -4.615 -0.076 1.00 98.31 120 HIS A CA 1
ATOM 968 C C . HIS A 1 120 ? 4.436 -5.551 -0.301 1.00 98.31 120 HIS A C 1
ATOM 970 O O . HIS A 1 120 ? 5.426 -5.132 -0.904 1.00 98.31 120 HIS A O 1
ATOM 976 N N . GLY A 1 121 ? 4.352 -6.806 0.146 1.00 98.00 121 GLY A N 1
ATOM 977 C CA . GLY A 1 121 ? 5.330 -7.842 -0.182 1.00 98.00 121 GLY A CA 1
ATOM 978 C C . GLY A 1 121 ? 5.420 -8.083 -1.689 1.00 98.00 121 GLY A C 1
ATOM 979 O O . GLY A 1 121 ? 6.511 -8.016 -2.249 1.00 9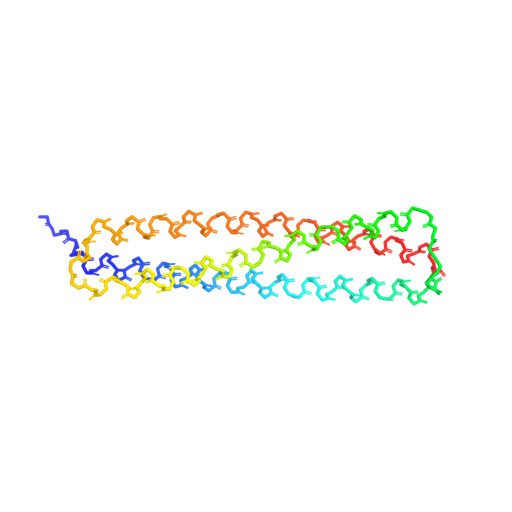8.00 121 GLY A O 1
ATOM 980 N N . TYR A 1 122 ? 4.276 -8.262 -2.354 1.00 97.81 122 TYR A N 1
ATOM 981 C CA . TYR A 1 122 ? 4.227 -8.423 -3.811 1.00 97.81 122 TYR A CA 1
ATOM 982 C C . TYR A 1 122 ? 4.709 -7.172 -4.553 1.00 97.81 122 TYR A C 1
ATOM 984 O O . TYR A 1 122 ? 5.554 -7.279 -5.438 1.00 97.81 122 TYR A O 1
ATOM 992 N N . MET A 1 123 ? 4.254 -5.982 -4.142 1.00 98.12 123 MET A N 1
ATOM 993 C CA . MET A 1 123 ? 4.676 -4.721 -4.768 1.00 98.12 123 MET A CA 1
ATOM 994 C C . MET A 1 123 ? 6.194 -4.522 -4.686 1.00 98.12 123 MET A C 1
ATOM 996 O O . MET A 1 123 ? 6.814 -4.037 -5.631 1.00 98.12 123 MET A O 1
ATOM 1000 N N . LYS A 1 124 ? 6.814 -4.912 -3.567 1.00 97.88 124 LYS A N 1
ATOM 1001 C CA . LYS A 1 124 ? 8.270 -4.872 -3.401 1.00 97.88 124 LYS A CA 1
ATOM 1002 C C . LYS A 1 124 ? 8.991 -5.767 -4.409 1.00 97.88 124 LYS A C 1
ATOM 1004 O O . LYS A 1 124 ? 9.990 -5.331 -4.982 1.00 97.88 124 LYS A O 1
ATOM 1009 N N . ASP A 1 125 ? 8.522 -6.995 -4.593 1.00 97.94 125 ASP A N 1
ATOM 1010 C CA . ASP A 1 125 ? 9.138 -7.936 -5.529 1.00 97.94 125 ASP A CA 1
ATOM 1011 C C . ASP A 1 125 ? 9.013 -7.429 -6.972 1.00 97.94 125 ASP A C 1
ATOM 1013 O O . ASP A 1 125 ? 10.002 -7.420 -7.706 1.00 97.94 125 ASP A O 1
ATOM 1017 N N . GLU A 1 126 ? 7.847 -6.891 -7.339 1.00 98.38 126 GLU A N 1
ATOM 1018 C CA . GLU A 1 126 ? 7.619 -6.272 -8.648 1.00 98.38 126 GLU A CA 1
ATOM 1019 C C . GLU A 1 126 ? 8.510 -5.041 -8.866 1.00 98.38 126 GLU A C 1
ATOM 1021 O O . GLU A 1 126 ? 9.113 -4.912 -9.928 1.00 98.38 126 GLU A O 1
ATOM 1026 N N . PHE A 1 127 ? 8.690 -4.170 -7.864 1.00 97.81 127 PHE A N 1
ATOM 1027 C CA . PHE A 1 127 ? 9.636 -3.051 -7.972 1.00 97.81 127 PHE A CA 1
ATOM 1028 C C . PHE A 1 127 ? 11.071 -3.509 -8.220 1.00 97.81 127 PHE A C 1
ATOM 1030 O O . PHE A 1 127 ? 11.776 -2.881 -9.007 1.00 97.81 127 PHE A O 1
ATOM 1037 N N . ASN A 1 128 ? 11.521 -4.573 -7.550 1.00 97.00 128 ASN A N 1
ATOM 1038 C CA . ASN A 1 128 ? 12.873 -5.093 -7.757 1.00 97.00 128 ASN A CA 1
ATOM 1039 C C . ASN A 1 128 ? 13.039 -5.616 -9.184 1.00 97.00 128 ASN A C 1
ATOM 1041 O O . ASN A 1 128 ? 14.004 -5.253 -9.847 1.00 97.00 128 ASN A O 1
ATOM 1045 N N . GLN A 1 129 ? 12.066 -6.387 -9.675 1.00 98.06 129 GLN A N 1
ATOM 1046 C CA . GLN A 1 129 ? 12.088 -6.880 -11.048 1.00 98.06 129 GLN A CA 1
ATOM 1047 C C . GLN A 1 129 ? 12.090 -5.730 -12.064 1.00 98.06 129 GLN A C 1
ATOM 1049 O O . GLN A 1 129 ? 12.916 -5.721 -12.973 1.00 98.06 129 GLN A O 1
ATOM 1054 N N . MET A 1 130 ? 11.205 -4.742 -11.899 1.00 98.00 130 MET A N 1
ATOM 1055 C CA . MET A 1 130 ? 11.134 -3.597 -12.808 1.00 98.00 130 MET A CA 1
ATOM 1056 C C . MET A 1 130 ? 12.445 -2.805 -12.833 1.00 98.00 130 MET A C 1
ATOM 1058 O O . MET A 1 130 ? 12.880 -2.377 -13.898 1.00 98.00 130 MET A O 1
ATOM 1062 N N . LEU A 1 131 ? 13.097 -2.620 -11.681 1.00 97.00 131 LEU A N 1
ATOM 1063 C CA . LEU A 1 131 ? 14.390 -1.938 -11.604 1.00 97.00 131 LEU A CA 1
ATOM 1064 C C . LEU A 1 131 ? 15.512 -2.732 -12.272 1.00 97.00 131 LEU A C 1
ATOM 1066 O O . LEU A 1 131 ? 16.304 -2.132 -12.996 1.00 97.00 131 LEU A O 1
ATOM 1070 N N . ASP A 1 132 ? 15.566 -4.049 -12.074 1.00 96.88 132 ASP A N 1
ATOM 1071 C CA . ASP A 1 132 ? 16.552 -4.913 -12.730 1.00 96.88 132 ASP A CA 1
ATOM 1072 C C . ASP A 1 132 ? 16.382 -4.880 -14.260 1.00 96.88 132 ASP A C 1
ATOM 1074 O O . ASP A 1 132 ? 17.356 -4.721 -14.998 1.00 96.88 132 ASP A O 1
ATOM 1078 N N . GLU A 1 133 ? 15.138 -4.959 -14.744 1.00 96.81 133 GLU A N 1
ATOM 1079 C CA . GLU A 1 133 ? 14.807 -4.855 -16.169 1.00 96.81 133 GLU A CA 1
ATOM 1080 C C . GLU A 1 133 ? 15.173 -3.474 -16.732 1.00 96.81 133 GLU A C 1
ATOM 1082 O O . GLU A 1 133 ? 15.810 -3.385 -17.782 1.00 96.81 133 GLU A O 1
ATOM 1087 N N . GLN A 1 134 ? 14.844 -2.393 -16.016 1.00 95.00 134 GLN A N 1
ATOM 1088 C CA . GLN A 1 134 ? 15.157 -1.029 -16.446 1.00 95.00 134 GLN A CA 1
ATOM 1089 C C . GLN A 1 134 ? 16.667 -0.768 -16.502 1.00 95.00 134 GLN A C 1
ATOM 1091 O O . GLN A 1 134 ? 17.155 -0.130 -17.435 1.00 95.00 134 GLN A O 1
ATOM 1096 N N . GLN A 1 135 ? 17.419 -1.269 -15.519 1.00 94.06 135 GLN A N 1
ATOM 1097 C CA . GLN A 1 135 ? 18.879 -1.193 -15.522 1.00 94.06 135 GLN A CA 1
ATOM 1098 C C . GLN A 1 135 ? 19.469 -2.002 -16.676 1.00 94.06 135 GLN A C 1
ATOM 1100 O O . GLN A 1 135 ? 20.376 -1.516 -17.347 1.00 94.06 135 GLN A O 1
ATOM 1105 N N . GLY A 1 136 ? 18.932 -3.196 -16.946 1.00 94.19 136 GLY A N 1
ATOM 1106 C CA . GLY A 1 136 ? 19.302 -4.005 -18.106 1.00 94.19 136 GLY A CA 1
ATOM 1107 C C . GLY A 1 136 ? 19.171 -3.228 -19.416 1.00 94.19 136 GLY A C 1
ATOM 1108 O O . GLY A 1 136 ? 20.153 -3.111 -20.147 1.00 94.19 136 GLY A O 1
ATOM 1109 N N . MET A 1 137 ? 18.006 -2.618 -19.660 1.00 93.62 137 MET A N 1
ATOM 1110 C CA . MET A 1 137 ? 17.782 -1.780 -20.848 1.00 93.62 137 MET A CA 1
ATOM 1111 C C . MET A 1 137 ? 18.740 -0.581 -20.898 1.00 93.62 137 MET A C 1
ATOM 1113 O O . MET A 1 137 ? 19.281 -0.256 -21.952 1.00 93.62 137 MET A O 1
ATOM 1117 N N . MET A 1 138 ? 19.038 0.043 -19.751 1.00 91.75 138 MET A N 1
ATOM 1118 C CA . MET A 1 138 ? 20.025 1.123 -19.686 1.00 91.75 138 MET A CA 1
ATOM 1119 C C . MET A 1 138 ? 21.426 0.679 -20.127 1.00 91.75 138 MET A C 1
ATOM 1121 O O . MET A 1 138 ? 22.084 1.430 -20.843 1.00 91.75 138 MET A O 1
ATOM 1125 N N . PHE A 1 139 ? 21.887 -0.515 -19.743 1.00 90.50 139 PHE A N 1
ATOM 1126 C CA . PHE A 1 139 ? 23.192 -1.029 -20.178 1.00 90.50 139 PHE A CA 1
ATOM 1127 C C . PHE A 1 139 ? 23.262 -1.308 -21.683 1.00 90.50 139 PHE A C 1
ATOM 1129 O O . PHE A 1 139 ? 24.345 -1.226 -22.253 1.00 90.50 139 PHE A O 1
ATOM 1136 N N . GLU A 1 140 ? 22.142 -1.619 -22.337 1.00 89.25 140 GLU A N 1
ATOM 1137 C CA . GLU A 1 140 ? 22.102 -1.852 -23.789 1.00 89.25 140 GLU A CA 1
ATOM 1138 C C . GLU A 1 140 ? 22.308 -0.566 -24.607 1.00 89.25 140 GLU A C 1
ATOM 1140 O O . GLU A 1 140 ? 22.699 -0.635 -25.773 1.00 89.25 140 GLU A O 1
ATOM 1145 N N . HIS A 1 141 ? 22.088 0.601 -23.993 1.00 85.12 141 HIS A N 1
ATOM 1146 C CA . HIS A 1 141 ? 22.247 1.916 -24.617 1.00 85.12 141 HIS A CA 1
ATOM 1147 C C . HIS A 1 141 ? 23.524 2.674 -24.197 1.00 85.12 141 HIS A C 1
ATOM 1149 O O . HIS A 1 141 ? 23.738 3.794 -24.665 1.00 85.12 141 HIS A O 1
ATOM 1155 N N . GLN A 1 142 ? 24.368 2.091 -23.336 1.00 75.38 142 GLN A N 1
ATOM 1156 C CA . GLN A 1 142 ? 25.674 2.644 -22.929 1.00 75.38 142 GLN A CA 1
ATOM 1157 C C . GLN A 1 142 ? 26.805 2.226 -23.877 1.00 75.38 142 GLN A C 1
ATOM 1159 O O . GLN A 1 142 ? 27.676 3.086 -24.150 1.00 75.38 142 GLN A O 1
#

Secondary structure (DSSP, 8-state):
--PPPHHHHHHHHHHHHHHHHHHHHHHHHHHHHHHHHHHHHHHHHHHHHTT---HHHHHHHHHHHHHHHHHHHHHHHHHHHHHHHHHHHHHTTSTT--HHHHHHHHHHHHHHHHHHHHHHHHHHHHHHHHHHHHHHHHHHT-